Protein AF-A0A172EJN0-F1 (afdb_monomer_lite)

Foldseek 3Di:
DQEDQPDDDDPPDDDDDDDDDDDPPDDPSNRLSVCQQVVWPHDPDDDPCCVVDPVVVGGGHDRDDDD

Radius of gyration: 12.51 Å; chains: 1; bounding box: 31×18×33 Å

Organism: NCBI:txid202645

Secondary structure (DSSP, 8-state):
--B-TT----TTSPP------PPTT--HHHHHHHHHHHTTT--SS--GGGGGTTHHHH---B-----

Structure (mmCIF, N/CA/C/O backbone):
data_AF-A0A172EJN0-F1
#
_entry.id   AF-A0A172EJN0-F1
#
loop_
_atom_site.group_PDB
_atom_site.id
_atom_site.type_symbol
_atom_site.label_atom_id
_atom_site.label_alt_id
_atom_site.label_comp_id
_atom_site.label_asym_id
_atom_site.label_entity_id
_atom_site.label_seq_id
_atom_site.pdbx_PDB_ins_code
_atom_site.Cartn_x
_atom_site.Cartn_y
_atom_site.Cartn_z
_atom_site.occupancy
_atom_site.B_iso_or_equiv
_atom_site.auth_seq_id
_atom_site.auth_comp_id
_atom_site.auth_asym_id
_atom_site.auth_atom_id
_atom_site.pdbx_PDB_model_num
ATOM 1 N N . THR A 1 1 ? 1.961 7.845 -1.532 1.00 88.44 1 THR A N 1
ATOM 2 C CA . THR A 1 1 ? 1.320 7.022 -0.487 1.00 88.44 1 THR A CA 1
ATOM 3 C C . THR A 1 1 ? 0.832 5.716 -1.099 1.00 88.44 1 THR A C 1
ATOM 5 O O . THR A 1 1 ? 0.635 5.681 -2.312 1.00 88.44 1 THR A O 1
ATOM 8 N N . TYR A 1 2 ? 0.699 4.662 -0.289 1.00 97.62 2 TYR A N 1
ATOM 9 C CA . TYR A 1 2 ? 0.129 3.360 -0.669 1.00 97.62 2 TYR A CA 1
ATOM 10 C C . TYR A 1 2 ? -1.394 3.280 -0.424 1.00 97.62 2 TYR A C 1
ATOM 12 O O . TYR A 1 2 ? -2.024 2.307 -0.829 1.00 97.62 2 TYR A O 1
ATOM 20 N N . TYR A 1 3 ? -1.995 4.305 0.194 1.00 97.69 3 TYR A N 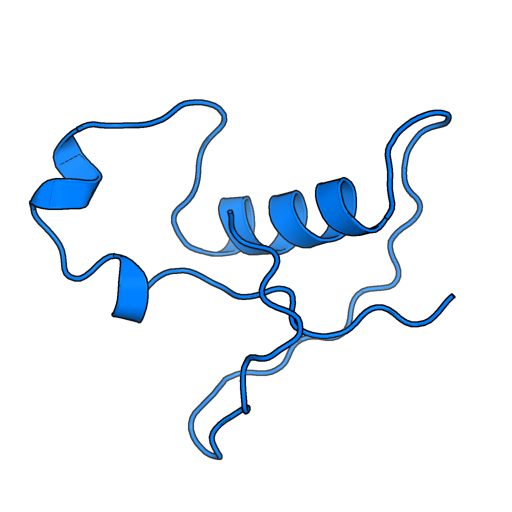1
ATOM 21 C CA . TYR A 1 3 ? -3.449 4.482 0.261 1.00 97.69 3 TYR A CA 1
ATOM 22 C C . TYR A 1 3 ? -3.947 5.217 -0.988 1.00 97.69 3 TYR A C 1
ATOM 24 O O . TYR A 1 3 ? -3.517 6.339 -1.260 1.00 97.69 3 TYR A O 1
ATOM 32 N N . THR A 1 4 ? -4.806 4.566 -1.767 1.00 97.25 4 THR A N 1
ATOM 33 C CA . THR A 1 4 ? -5.346 5.060 -3.043 1.00 97.25 4 THR A CA 1
ATOM 34 C C . THR A 1 4 ? -6.827 4.677 -3.153 1.00 97.25 4 THR A C 1
ATOM 36 O O . THR A 1 4 ? -7.138 3.690 -3.828 1.00 97.25 4 THR A O 1
ATOM 39 N N . PRO A 1 5 ? -7.735 5.393 -2.467 1.00 96.56 5 PRO A N 1
ATOM 40 C CA . PRO A 1 5 ? -9.146 5.011 -2.375 1.00 96.56 5 PRO A CA 1
ATOM 41 C C . PRO A 1 5 ? -9.910 5.110 -3.703 1.00 96.56 5 PRO A C 1
ATOM 43 O O . PRO A 1 5 ? -10.950 4.482 -3.868 1.00 96.56 5 PRO A O 1
ATOM 46 N N . GLU A 1 6 ? -9.387 5.850 -4.679 1.00 96.88 6 GLU A N 1
ATOM 47 C CA . GLU A 1 6 ? -9.960 5.975 -6.023 1.00 96.88 6 GLU A CA 1
ATOM 48 C C . GLU A 1 6 ? -9.461 4.892 -6.994 1.00 96.88 6 GLU A C 1
ATOM 50 O O . GLU A 1 6 ? -9.745 4.950 -8.189 1.00 96.88 6 GLU A O 1
ATOM 55 N N . TYR A 1 7 ? -8.662 3.929 -6.525 1.00 97.56 7 TYR A N 1
ATOM 56 C CA . TYR A 1 7 ? -8.144 2.881 -7.395 1.00 97.56 7 TYR A CA 1
ATOM 57 C C . TYR A 1 7 ? -9.245 1.905 -7.813 1.00 97.56 7 TYR A C 1
ATOM 59 O O . TYR A 1 7 ? -9.806 1.187 -6.987 1.00 97.56 7 TYR A O 1
ATOM 67 N N . GLU A 1 8 ? -9.486 1.825 -9.119 1.00 97.75 8 GLU A N 1
ATOM 68 C CA . GLU A 1 8 ? -10.327 0.790 -9.710 1.00 97.75 8 GLU A CA 1
ATOM 69 C C . GLU A 1 8 ? -9.539 -0.518 -9.847 1.00 97.75 8 GLU A C 1
ATOM 71 O O . GLU A 1 8 ? -8.553 -0.606 -10.589 1.00 97.75 8 GLU A O 1
ATOM 76 N N . THR A 1 9 ? -9.988 -1.541 -9.120 1.00 97.88 9 THR A N 1
ATOM 77 C CA . THR A 1 9 ? -9.431 -2.894 -9.185 1.00 97.88 9 THR A CA 1
ATOM 78 C C . THR A 1 9 ? -9.637 -3.512 -10.559 1.00 97.88 9 THR A C 1
ATOM 80 O O . THR A 1 9 ? -10.694 -3.353 -11.171 1.00 97.88 9 THR A O 1
ATOM 83 N N . LYS A 1 10 ? -8.652 -4.281 -11.013 1.00 97.88 10 LYS A N 1
ATOM 84 C CA . LYS A 1 10 ? -8.697 -5.021 -12.275 1.00 97.88 10 LYS A CA 1
ATOM 85 C C . LYS A 1 10 ? -8.920 -6.503 -12.012 1.00 97.88 10 LYS A C 1
ATOM 87 O O . LYS A 1 10 ? -8.474 -7.031 -10.999 1.00 97.88 10 LYS A O 1
ATOM 92 N N . ASP A 1 11 ? -9.480 -7.205 -12.992 1.00 98.44 11 ASP A N 1
ATOM 93 C CA . ASP A 1 11 ? -9.715 -8.658 -12.915 1.00 98.44 11 ASP A CA 1
ATOM 94 C C . ASP A 1 11 ? -8.433 -9.484 -12.722 1.00 98.44 11 ASP A C 1
ATOM 96 O O . ASP A 1 11 ? -8.473 -10.634 -12.292 1.00 98.44 11 ASP A O 1
ATOM 100 N N . THR A 1 12 ? -7.281 -8.910 -13.070 1.00 98.19 12 THR A N 1
ATOM 101 C CA . THR A 1 12 ? -5.968 -9.549 -12.933 1.00 98.19 12 THR A CA 1
ATOM 102 C C . THR A 1 12 ? -5.291 -9.285 -11.592 1.00 98.19 12 THR A C 1
ATOM 104 O O . THR A 1 12 ? -4.205 -9.817 -11.357 1.00 98.19 12 THR A O 1
ATOM 107 N N . ASP A 1 13 ? -5.862 -8.428 -10.747 1.00 98.25 13 ASP A N 1
ATOM 108 C CA . ASP A 1 13 ? -5.265 -8.084 -9.462 1.00 98.25 13 ASP A CA 1
ATOM 109 C C . ASP A 1 13 ? -5.484 -9.211 -8.445 1.00 98.25 13 ASP A C 1
ATOM 111 O O . ASP A 1 13 ? -6.518 -9.880 -8.423 1.00 98.25 13 ASP A O 1
ATOM 115 N N . ILE A 1 14 ? -4.506 -9.403 -7.559 1.00 98.38 14 ILE A N 1
ATOM 116 C CA . ILE A 1 14 ? -4.673 -10.267 -6.389 1.00 98.38 14 ILE A CA 1
ATOM 117 C C . ILE A 1 14 ? -5.238 -9.406 -5.264 1.00 98.38 14 ILE A C 1
ATOM 119 O O . ILE A 1 14 ? -4.583 -8.470 -4.805 1.00 98.38 14 ILE A O 1
ATOM 123 N N . LEU A 1 15 ? -6.447 -9.738 -4.813 1.00 98.31 15 LEU A N 1
ATOM 124 C CA . LEU A 1 15 ? -7.120 -9.033 -3.726 1.00 98.31 15 LEU A CA 1
ATOM 125 C C . LEU A 1 15 ? -6.878 -9.745 -2.392 1.00 98.31 15 LEU A C 1
ATOM 127 O O . LEU A 1 15 ? -6.978 -10.969 -2.299 1.00 98.31 15 LEU A O 1
ATOM 131 N N . ALA A 1 16 ? -6.593 -8.967 -1.349 1.00 98.31 16 ALA A N 1
ATOM 132 C CA . ALA A 1 16 ? -6.433 -9.453 0.015 1.00 98.31 16 ALA A CA 1
ATOM 133 C C . ALA A 1 16 ? -7.243 -8.576 0.975 1.00 98.31 16 ALA A C 1
ATOM 135 O O . ALA A 1 16 ? -7.147 -7.351 0.938 1.00 98.31 16 ALA A O 1
ATOM 136 N N . ALA A 1 17 ? -8.027 -9.215 1.844 1.00 98.06 17 ALA A N 1
ATOM 137 C CA . ALA A 1 17 ? -8.777 -8.548 2.899 1.00 98.06 17 ALA A CA 1
ATOM 138 C C . ALA A 1 17 ? -8.101 -8.816 4.247 1.00 98.06 17 ALA A C 1
ATOM 140 O O . ALA A 1 17 ? -7.873 -9.969 4.618 1.00 98.06 17 ALA A O 1
ATOM 141 N N . PHE A 1 18 ? -7.796 -7.752 4.986 1.00 98.06 18 PHE A N 1
ATOM 142 C CA . PHE A 1 18 ? -7.163 -7.834 6.298 1.00 98.06 18 PHE A CA 1
ATOM 143 C C . PHE A 1 18 ? -8.066 -7.207 7.353 1.00 98.06 18 PHE A C 1
ATOM 145 O O . PHE A 1 18 ? -8.553 -6.094 7.179 1.00 98.06 18 PHE A O 1
ATOM 152 N N . ARG A 1 19 ? -8.221 -7.888 8.492 1.00 98.19 19 ARG A N 1
ATOM 153 C CA . ARG A 1 19 ? -8.709 -7.250 9.715 1.00 98.19 19 ARG A CA 1
ATOM 154 C C . ARG A 1 19 ? -7.517 -6.645 10.440 1.00 98.19 19 ARG A C 1
ATOM 156 O O . ARG A 1 19 ? -6.711 -7.38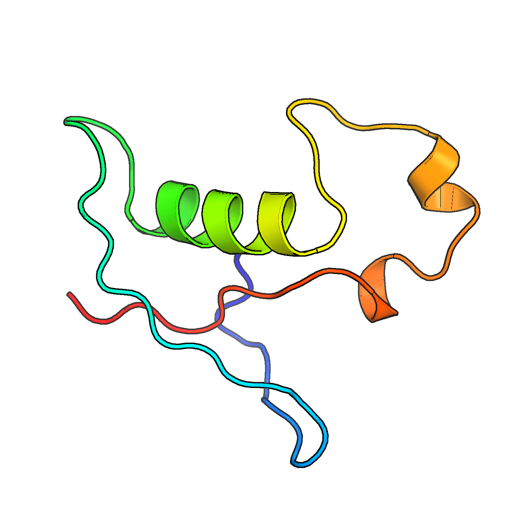0 11.010 1.00 98.19 19 ARG A O 1
ATOM 163 N N . VAL A 1 20 ? -7.416 -5.323 10.416 1.00 97.44 20 VAL A N 1
ATOM 164 C CA . VAL A 1 20 ? -6.323 -4.579 11.047 1.00 97.44 20 VAL A CA 1
ATOM 165 C C . VAL A 1 20 ? -6.834 -3.923 12.325 1.00 97.44 20 VAL A C 1
ATOM 167 O O . VAL A 1 20 ? -7.926 -3.368 12.354 1.00 97.44 20 VAL A O 1
ATOM 170 N N . THR A 1 21 ? -6.041 -3.981 13.392 1.00 97.94 21 THR A N 1
ATOM 171 C CA . THR A 1 21 ? -6.280 -3.215 14.621 1.00 97.94 21 THR A CA 1
ATOM 172 C C . THR A 1 21 ? -5.111 -2.251 14.797 1.00 97.94 21 THR A C 1
ATOM 174 O O . THR A 1 21 ? -4.052 -2.677 15.266 1.00 97.94 21 THR A O 1
ATOM 177 N N . PRO A 1 22 ? -5.252 -0.983 14.368 1.00 97.44 22 PRO A N 1
ATOM 178 C CA . PRO A 1 22 ? -4.203 0.011 14.542 1.00 97.44 22 PRO A CA 1
ATOM 179 C C . PRO A 1 22 ? -3.891 0.232 16.025 1.00 97.44 22 PRO A C 1
ATOM 181 O O . PRO A 1 22 ? -4.760 0.094 16.888 1.00 97.44 22 PRO A O 1
ATOM 184 N N . GLN A 1 23 ? -2.646 0.600 16.325 1.00 98.31 23 GLN A N 1
ATOM 185 C CA . GLN A 1 23 ? -2.296 1.068 17.666 1.00 98.31 23 GLN A CA 1
ATOM 186 C C . GLN A 1 23 ? -3.031 2.385 17.980 1.00 98.31 23 GLN A C 1
ATOM 188 O O . GLN A 1 23 ? -3.354 3.135 17.054 1.00 98.31 23 GLN A O 1
ATOM 193 N N . PRO A 1 24 ? -3.284 2.713 19.263 1.00 98.19 24 PRO A N 1
ATOM 194 C CA . PRO A 1 24 ? -3.914 3.977 19.634 1.00 98.19 24 PRO A CA 1
ATOM 195 C C . PRO A 1 24 ? -3.194 5.184 19.018 1.00 98.19 24 PRO A C 1
ATOM 197 O O . PRO A 1 24 ? -1.983 5.331 19.164 1.00 98.19 24 PRO A O 1
ATOM 200 N N . GLY A 1 25 ? -3.949 6.048 18.339 1.00 97.88 25 GLY A N 1
ATOM 201 C CA . GLY A 1 25 ? -3.418 7.238 17.666 1.00 97.88 25 GLY A CA 1
ATOM 202 C C . GLY A 1 25 ? -2.933 7.019 16.228 1.00 97.88 25 GLY A C 1
ATOM 203 O O . GLY A 1 25 ? -2.617 8.006 15.572 1.00 97.88 25 GLY A O 1
ATOM 204 N N . VAL A 1 26 ? -2.914 5.780 15.719 1.00 98.12 26 VAL A N 1
ATOM 205 C CA . VAL A 1 26 ? -2.593 5.489 14.311 1.00 98.12 26 VAL A CA 1
ATOM 206 C C . VAL A 1 26 ? -3.877 5.518 13.468 1.00 98.12 26 VAL A C 1
ATOM 208 O O . VAL A 1 26 ? -4.789 4.733 13.748 1.00 98.12 26 VAL A O 1
ATOM 211 N N . PRO A 1 27 ? -3.977 6.379 12.437 1.00 97.75 27 PRO A N 1
ATOM 212 C CA . PRO A 1 27 ? -5.129 6.402 11.538 1.00 97.75 27 PRO A CA 1
ATOM 213 C C . PRO A 1 27 ? -5.292 5.079 10.763 1.00 97.75 27 PRO A C 1
ATOM 215 O O . PRO A 1 27 ? -4.284 4.492 10.351 1.00 97.75 27 PRO A O 1
ATOM 218 N N . PRO A 1 28 ? -6.527 4.606 10.503 1.00 97.25 28 PRO A N 1
ATOM 219 C CA . PRO A 1 28 ? -6.764 3.417 9.681 1.00 97.25 28 PRO A CA 1
ATOM 220 C C . PRO A 1 28 ? -6.121 3.491 8.289 1.00 97.25 28 PRO A C 1
ATOM 222 O O . PRO A 1 28 ? -5.595 2.491 7.806 1.00 97.25 28 PRO A O 1
ATOM 225 N N . GLU A 1 29 ? -6.100 4.671 7.665 1.00 97.75 29 GLU A N 1
ATOM 226 C CA . GLU A 1 29 ? -5.497 4.910 6.350 1.00 97.75 29 GLU A CA 1
ATOM 227 C C . GLU A 1 29 ? -3.984 4.691 6.369 1.00 97.75 29 GLU A C 1
ATOM 229 O O . GLU A 1 29 ? -3.426 4.117 5.435 1.00 97.75 29 GLU A O 1
ATOM 234 N N . GLU A 1 30 ? -3.315 5.113 7.446 1.00 98.06 30 GLU A N 1
ATOM 235 C CA . GLU A 1 30 ? -1.880 4.898 7.630 1.00 98.06 30 GLU A CA 1
ATOM 236 C C . GLU A 1 30 ? -1.582 3.418 7.870 1.00 98.06 30 GLU A C 1
ATOM 238 O O . GLU A 1 30 ? -0.698 2.854 7.225 1.00 98.06 30 GLU A O 1
ATOM 243 N N . ALA A 1 31 ? -2.363 2.758 8.730 1.00 98.19 31 ALA A N 1
ATOM 244 C CA . ALA A 1 31 ? -2.211 1.331 8.990 1.00 98.19 31 ALA A CA 1
ATOM 245 C C . ALA A 1 31 ? -2.445 0.489 7.720 1.00 98.19 31 ALA A C 1
ATOM 247 O O . ALA A 1 31 ? -1.657 -0.407 7.413 1.00 98.19 31 ALA A O 1
ATOM 248 N N . GLY A 1 32 ? -3.488 0.803 6.945 1.00 97.94 32 GLY A N 1
ATOM 249 C CA . GLY A 1 32 ? -3.779 0.156 5.666 1.00 97.94 32 GLY A CA 1
ATOM 250 C C . GLY A 1 32 ? -2.693 0.410 4.618 1.00 97.94 32 GLY A C 1
ATOM 251 O O . GLY A 1 32 ? -2.250 -0.526 3.947 1.00 97.94 32 GLY A O 1
ATOM 252 N N . ALA A 1 33 ? -2.200 1.649 4.513 1.00 98.38 33 ALA A N 1
ATOM 253 C CA . ALA A 1 33 ? -1.080 1.987 3.639 1.00 98.38 33 ALA A CA 1
ATOM 254 C C . ALA A 1 33 ? 0.200 1.235 4.022 1.00 98.38 33 ALA A C 1
ATOM 256 O O . ALA A 1 33 ? 0.904 0.771 3.131 1.00 98.38 33 ALA A O 1
ATOM 257 N N . ALA A 1 34 ? 0.496 1.091 5.317 1.00 98.38 34 ALA A N 1
ATOM 258 C CA . ALA A 1 34 ? 1.675 0.378 5.799 1.00 98.38 34 ALA A CA 1
ATOM 259 C C . ALA A 1 34 ? 1.621 -1.115 5.448 1.00 98.38 34 ALA A C 1
ATOM 261 O O . ALA A 1 34 ? 2.603 -1.655 4.939 1.00 98.38 34 ALA A O 1
ATOM 262 N N . VAL A 1 35 ? 0.462 -1.765 5.630 1.00 98.44 35 VAL A N 1
ATOM 263 C CA . VAL A 1 35 ? 0.261 -3.157 5.192 1.00 98.44 35 VAL A CA 1
ATOM 264 C C . VAL A 1 35 ? 0.497 -3.277 3.687 1.00 98.44 35 VAL A C 1
ATOM 266 O O . VAL A 1 35 ? 1.253 -4.147 3.262 1.00 98.44 35 VAL A O 1
ATOM 269 N N . ALA A 1 36 ? -0.093 -2.395 2.875 1.00 98.44 36 ALA A N 1
ATOM 270 C CA . ALA A 1 36 ? 0.085 -2.414 1.423 1.00 98.44 36 ALA A CA 1
ATOM 271 C C . ALA A 1 36 ? 1.535 -2.131 0.989 1.00 98.44 36 ALA A C 1
ATOM 273 O O . ALA A 1 36 ? 1.994 -2.711 0.011 1.00 98.44 36 ALA A O 1
ATOM 274 N N . ALA A 1 37 ? 2.254 -1.266 1.707 1.00 98.44 37 ALA A N 1
ATOM 275 C CA . ALA A 1 37 ? 3.639 -0.917 1.417 1.00 98.44 37 ALA A CA 1
ATOM 276 C C . ALA A 1 37 ? 4.588 -2.094 1.660 1.00 98.44 37 ALA A C 1
ATOM 278 O O . ALA A 1 37 ? 5.245 -2.560 0.729 1.00 98.44 37 ALA A O 1
ATOM 279 N N . GLU A 1 38 ? 4.629 -2.597 2.893 1.00 98.50 38 GLU A N 1
ATOM 280 C CA . GLU A 1 38 ? 5.586 -3.621 3.339 1.00 98.50 38 GLU A CA 1
ATOM 281 C C . GLU A 1 38 ? 5.266 -5.020 2.781 1.00 98.50 38 GLU A C 1
ATOM 283 O O . GLU A 1 38 ? 6.127 -5.896 2.760 1.00 98.50 38 GLU A O 1
ATOM 288 N N . SER A 1 39 ? 4.041 -5.247 2.292 1.00 98.38 39 SER A N 1
ATOM 289 C CA . SER A 1 39 ? 3.677 -6.485 1.584 1.00 98.38 39 SER A CA 1
ATOM 290 C C . SER A 1 39 ? 3.953 -6.447 0.077 1.00 98.38 39 SER A C 1
ATOM 292 O O . SER A 1 39 ? 3.739 -7.456 -0.597 1.00 98.38 39 SER A O 1
ATOM 294 N N . SER A 1 40 ? 4.439 -5.322 -0.464 1.00 98.25 40 SER A N 1
ATOM 295 C CA . SER A 1 40 ? 4.797 -5.207 -1.880 1.00 98.25 40 SER A CA 1
ATOM 296 C C . SER A 1 40 ? 6.230 -4.718 -2.102 1.00 98.25 40 SER A C 1
ATOM 298 O O . SER A 1 40 ? 7.074 -5.471 -2.575 1.00 98.25 40 SER A O 1
ATOM 300 N N . THR A 1 41 ? 6.504 -3.443 -1.829 1.00 98.25 41 THR A N 1
ATOM 301 C CA . THR A 1 41 ? 7.663 -2.716 -2.384 1.00 98.25 41 THR A CA 1
ATOM 302 C C . THR A 1 41 ? 8.153 -1.574 -1.498 1.00 98.25 41 THR A C 1
ATOM 304 O O . THR A 1 41 ? 9.165 -0.959 -1.813 1.00 98.25 41 THR A O 1
ATOM 307 N N . GLY A 1 42 ? 7.421 -1.229 -0.441 1.00 97.56 42 GLY A N 1
ATOM 308 C CA . GLY A 1 42 ? 7.773 -0.150 0.470 1.00 97.56 42 GLY A CA 1
ATOM 309 C C . GLY A 1 42 ? 8.731 -0.608 1.561 1.00 97.56 42 GLY A C 1
ATOM 310 O O . GLY A 1 42 ? 8.848 -1.793 1.850 1.00 97.56 42 GLY A O 1
ATOM 311 N N . THR A 1 43 ? 9.404 0.365 2.163 1.00 97.69 43 THR A N 1
ATOM 312 C CA . THR A 1 43 ? 10.129 0.214 3.424 1.00 97.69 43 THR A CA 1
ATOM 313 C C . THR A 1 43 ? 9.931 1.485 4.258 1.00 97.69 43 THR A C 1
ATOM 315 O O . THR A 1 43 ? 9.282 2.434 3.810 1.00 97.69 43 THR A O 1
ATOM 318 N N . TRP A 1 44 ? 10.524 1.549 5.450 1.00 97.62 44 TRP A N 1
ATOM 319 C CA . TRP A 1 44 ? 10.350 2.636 6.422 1.00 97.62 44 TRP A CA 1
ATOM 320 C C . TRP A 1 44 ? 10.824 4.027 5.953 1.00 97.62 44 TRP A C 1
ATOM 322 O O . TRP A 1 44 ? 10.545 5.026 6.615 1.00 97.62 44 TRP A O 1
ATOM 332 N N . THR A 1 45 ? 11.555 4.117 4.839 1.00 97.56 45 THR A N 1
ATOM 333 C CA . THR A 1 45 ? 12.023 5.379 4.253 1.00 97.56 45 THR A CA 1
ATOM 334 C C . THR A 1 45 ? 12.021 5.318 2.728 1.00 97.56 45 THR A C 1
ATOM 336 O O . THR A 1 45 ? 12.106 4.243 2.136 1.00 97.56 45 THR A O 1
ATOM 339 N N . THR A 1 46 ? 11.951 6.479 2.080 1.00 96.62 46 THR A N 1
ATOM 340 C CA . THR A 1 46 ? 12.056 6.583 0.621 1.00 96.62 46 THR A CA 1
ATOM 341 C C . THR A 1 46 ? 13.440 6.146 0.153 1.00 96.62 46 THR A C 1
ATOM 343 O O . THR A 1 46 ? 14.458 6.560 0.713 1.00 96.62 46 THR A O 1
ATOM 346 N N . VAL A 1 47 ? 13.487 5.376 -0.932 1.00 97.75 47 VAL A N 1
ATOM 347 C CA . VAL A 1 47 ? 14.735 4.940 -1.563 1.00 97.75 47 VAL A CA 1
ATOM 348 C C . VAL A 1 47 ? 14.795 5.429 -3.006 1.00 97.75 47 VAL A C 1
ATOM 350 O O . VAL A 1 47 ? 13.837 5.333 -3.764 1.00 97.75 47 VAL A O 1
ATOM 353 N N . TRP A 1 48 ? 15.940 5.975 -3.421 1.00 98.19 48 TRP A N 1
ATOM 354 C CA . TRP A 1 48 ? 16.092 6.540 -4.771 1.00 98.19 48 TRP A CA 1
ATOM 355 C C . TRP A 1 48 ? 15.952 5.484 -5.880 1.00 98.19 48 TRP A C 1
ATOM 357 O O . TRP A 1 48 ? 15.597 5.810 -7.013 1.00 98.19 48 TRP A O 1
ATOM 367 N N . THR A 1 49 ? 16.215 4.217 -5.551 1.00 97.94 49 THR A N 1
ATOM 368 C CA . THR A 1 49 ? 16.111 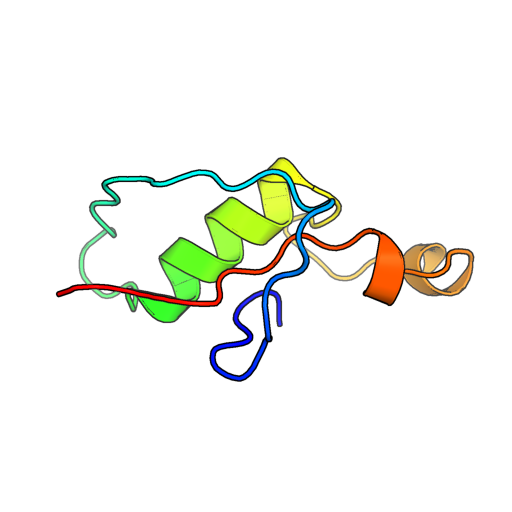3.075 -6.465 1.00 97.94 49 THR A CA 1
ATOM 369 C C . THR A 1 49 ? 14.689 2.833 -6.960 1.00 97.94 49 THR A C 1
ATOM 371 O O . THR A 1 49 ? 14.520 2.192 -7.994 1.00 97.94 49 THR A O 1
ATOM 374 N N . ASP A 1 50 ? 13.678 3.405 -6.303 1.00 97.06 50 ASP A N 1
ATOM 375 C CA . ASP A 1 50 ? 12.300 3.430 -6.799 1.00 97.06 50 ASP A CA 1
ATOM 376 C C . ASP A 1 50 ? 12.218 4.011 -8.219 1.00 97.06 50 ASP A C 1
ATOM 378 O O . ASP A 1 50 ? 11.474 3.499 -9.057 1.00 97.06 50 ASP A O 1
ATOM 382 N N . GLY A 1 51 ? 13.047 5.019 -8.527 1.00 97.56 51 GLY A N 1
ATOM 383 C CA . GLY A 1 51 ? 13.121 5.660 -9.845 1.00 97.56 51 GLY A CA 1
ATOM 384 C C . GLY A 1 51 ? 13.723 4.790 -10.955 1.00 97.56 51 GLY A C 1
ATOM 385 O O . GLY A 1 51 ? 13.676 5.178 -12.120 1.00 97.56 51 GLY A O 1
ATOM 386 N N . LEU A 1 52 ? 14.276 3.620 -10.621 1.00 98.31 52 LEU A N 1
ATOM 387 C CA . LEU A 1 52 ? 14.802 2.654 -11.592 1.00 98.31 52 LEU A CA 1
ATOM 388 C C . LEU A 1 52 ? 13.749 1.641 -12.057 1.00 98.31 52 LEU A C 1
ATOM 390 O O . LEU A 1 52 ? 14.028 0.818 -12.928 1.00 98.31 52 LEU A O 1
ATOM 394 N N . THR A 1 53 ? 12.547 1.673 -11.480 1.00 97.62 53 THR A N 1
ATOM 395 C CA . THR A 1 53 ? 11.472 0.726 -11.784 1.00 97.62 53 THR A CA 1
ATOM 396 C C . THR A 1 53 ? 10.172 1.457 -12.102 1.00 97.62 53 THR A C 1
ATOM 398 O O . THR A 1 53 ? 9.989 2.630 -11.781 1.00 97.62 53 THR A O 1
ATOM 401 N N . SER A 1 54 ? 9.218 0.759 -12.717 1.00 97.25 54 SER A N 1
ATOM 402 C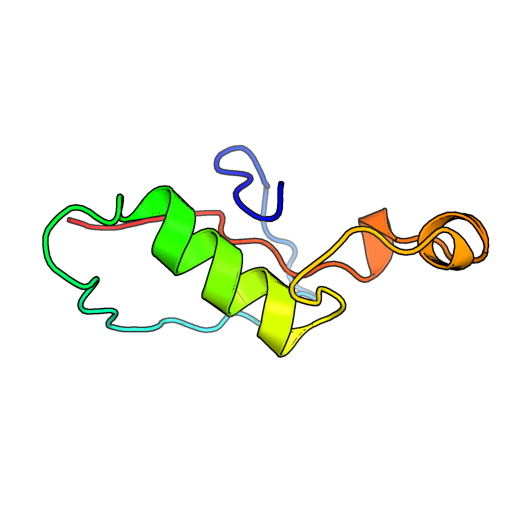 CA . SER A 1 54 ? 7.847 1.259 -12.845 1.00 97.25 54 SER A CA 1
ATOM 403 C C . SER A 1 54 ? 7.106 1.118 -11.512 1.00 97.25 54 SER A C 1
ATOM 405 O O . SER A 1 54 ? 6.188 0.307 -11.414 1.00 97.25 54 SER A O 1
ATOM 407 N N . LEU A 1 55 ? 7.505 1.873 -10.481 1.00 96.31 55 LEU A N 1
ATOM 408 C CA . LEU A 1 55 ? 6.977 1.731 -9.117 1.00 96.31 55 LEU A CA 1
ATOM 409 C C . LEU A 1 55 ? 5.445 1.754 -9.075 1.00 96.31 55 LEU A C 1
ATOM 411 O O . LEU A 1 55 ? 4.840 0.959 -8.364 1.00 96.31 55 LEU A O 1
ATOM 415 N N . ASP A 1 56 ? 4.799 2.606 -9.877 1.00 94.25 56 ASP A N 1
ATOM 416 C CA . ASP A 1 56 ? 3.335 2.648 -9.915 1.00 94.25 56 ASP A CA 1
ATOM 417 C C . ASP A 1 56 ? 2.717 1.305 -10.340 1.00 94.25 56 ASP A C 1
ATOM 419 O O . ASP A 1 56 ? 1.683 0.913 -9.816 1.00 94.25 56 ASP A O 1
ATOM 423 N N . ARG A 1 57 ? 3.375 0.529 -11.207 1.00 96.06 57 ARG A N 1
ATOM 424 C CA . ARG A 1 57 ? 2.916 -0.820 -11.564 1.00 96.06 57 ARG A CA 1
ATOM 425 C C . ARG A 1 57 ? 3.047 -1.806 -10.400 1.00 96.06 57 ARG A C 1
ATOM 427 O O . ARG A 1 57 ? 2.162 -2.638 -10.243 1.00 96.06 57 ARG A O 1
ATOM 434 N N . TYR A 1 58 ? 4.142 -1.744 -9.644 1.00 97.19 58 TYR A N 1
ATOM 435 C CA . TYR A 1 58 ? 4.516 -2.787 -8.679 1.00 97.19 58 TYR A CA 1
ATOM 436 C C . TYR A 1 58 ? 4.081 -2.512 -7.240 1.00 97.19 58 TYR A C 1
ATOM 438 O O . TYR A 1 58 ? 4.022 -3.444 -6.441 1.00 97.19 58 TYR A O 1
ATOM 446 N N . LYS A 1 59 ? 3.753 -1.263 -6.902 1.00 97.56 59 LYS A N 1
ATOM 447 C CA . LYS A 1 59 ? 3.260 -0.926 -5.569 1.00 97.56 59 LYS A CA 1
ATOM 448 C C . LYS A 1 59 ? 1.891 -1.563 -5.304 1.00 97.56 59 LYS A C 1
ATOM 450 O O . LYS A 1 59 ? 0.989 -1.498 -6.145 1.00 97.56 59 LYS A O 1
ATOM 455 N N . GLY A 1 60 ? 1.730 -2.128 -4.112 1.00 97.94 60 GLY A N 1
ATOM 456 C CA . GLY A 1 60 ? 0.441 -2.499 -3.548 1.00 97.94 60 GLY A CA 1
ATOM 457 C C . GLY A 1 60 ? -0.433 -1.266 -3.326 1.00 97.94 60 GLY A C 1
ATOM 458 O O . GLY A 1 60 ? 0.035 -0.124 -3.372 1.00 97.94 60 GLY A O 1
ATOM 459 N N . ARG A 1 61 ? -1.732 -1.488 -3.125 1.00 98.38 61 ARG A N 1
ATOM 460 C CA . ARG A 1 61 ? -2.717 -0.414 -2.971 1.00 98.38 61 ARG A CA 1
ATOM 461 C C . ARG A 1 61 ? -3.728 -0.777 -1.896 1.00 98.38 61 ARG A C 1
ATOM 463 O O . ARG A 1 61 ? -4.438 -1.769 -2.025 1.00 98.38 61 ARG A O 1
ATOM 470 N N . CYS A 1 62 ? -3.816 0.045 -0.859 1.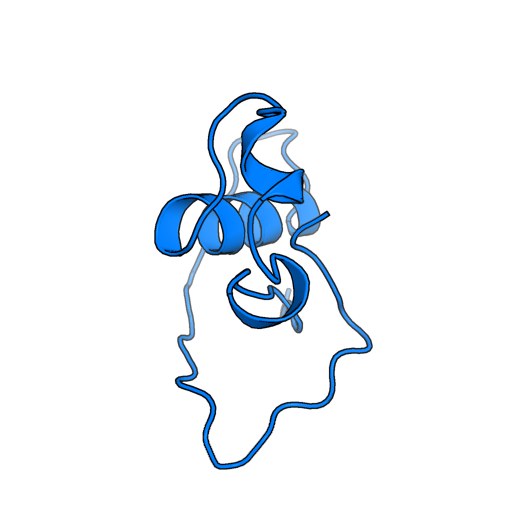00 98.38 62 CYS A N 1
ATOM 471 C CA . CYS A 1 62 ? -4.965 0.056 0.035 1.00 98.38 62 CYS A CA 1
ATOM 472 C C . CYS A 1 62 ? -6.028 0.954 -0.607 1.00 98.38 62 CYS A C 1
ATOM 474 O O . CYS A 1 62 ? -5.855 2.171 -0.655 1.00 98.38 62 CYS A O 1
ATOM 476 N N . TYR A 1 63 ? -7.072 0.349 -1.176 1.00 97.88 63 TYR A N 1
ATOM 477 C CA . TYR A 1 63 ? -8.092 1.058 -1.962 1.00 97.88 63 TYR A CA 1
ATOM 478 C C . TYR A 1 63 ? -9.453 1.154 -1.263 1.00 97.88 63 TYR A C 1
ATOM 480 O O . TYR A 1 63 ? -10.317 1.907 -1.691 1.00 97.88 63 TYR A O 1
ATOM 488 N N . HIS A 1 64 ? -9.663 0.402 -0.184 1.00 97.94 64 HIS A N 1
ATOM 489 C CA . HIS A 1 64 ? -10.908 0.425 0.569 1.00 97.94 64 HIS A CA 1
ATOM 490 C C . HIS A 1 64 ? -10.640 0.106 2.038 1.00 97.94 64 HIS A C 1
ATOM 492 O O . HIS A 1 64 ? -9.820 -0.761 2.343 1.00 97.94 64 HIS A O 1
ATOM 498 N N . ILE A 1 65 ? -11.331 0.813 2.932 1.00 97.50 65 ILE A N 1
ATOM 499 C CA . ILE A 1 65 ? -11.308 0.587 4.377 1.00 97.50 65 ILE A CA 1
ATOM 500 C C . ILE A 1 65 ? -12.759 0.608 4.852 1.00 97.50 65 ILE A C 1
ATOM 502 O O . ILE A 1 65 ? -13.457 1.607 4.681 1.00 97.50 65 ILE A O 1
ATOM 506 N N . GLU A 1 66 ? -13.193 -0.506 5.432 1.00 95.62 66 GLU A N 1
ATOM 507 C CA . GLU A 1 66 ? -14.4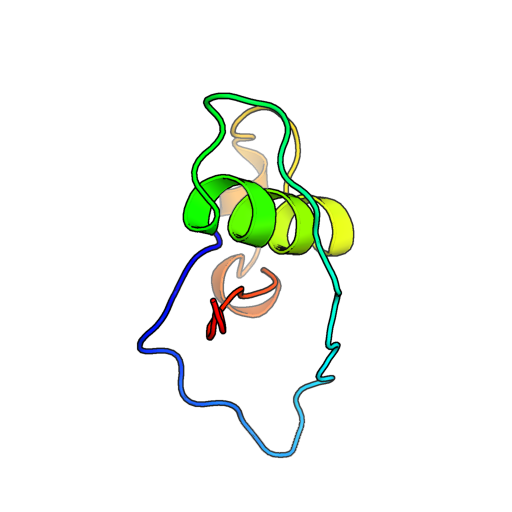60 -0.600 6.153 1.00 95.62 66 GLU A CA 1
ATOM 508 C C . GLU A 1 66 ? -14.214 -0.279 7.644 1.00 95.62 66 GLU A C 1
ATOM 510 O O . GLU A 1 66 ? -13.201 -0.748 8.179 1.00 95.62 66 GLU A O 1
ATOM 515 N N . PRO A 1 67 ? -15.072 0.533 8.299 1.00 88.56 67 PRO A N 1
ATOM 516 C CA . PRO A 1 67 ? -14.967 0.846 9.729 1.00 88.56 67 PRO A CA 1
ATOM 517 C C . PRO A 1 67 ? -15.143 -0.350 10.674 1.00 88.56 67 PRO A C 1
ATOM 519 O O . PRO A 1 67 ? -15.992 -1.225 10.392 1.00 88.56 67 PRO A O 1
#

InterPro domains:
  IPR017443 Ribulose bisphosphate carboxylase, large subunit, ferrodoxin-like N-terminal [PF02788] (2-66)
  IPR033966 RuBisCO [PTHR42704] (6-66)
  IPR036422 RuBisCO large subunit, N-terminal domain superfamily [G3DSA:3.30.70.150] (1-67)
  IPR036422 RuBisCO large subunit, N-terminal domain superfamily [SSF54966] (1-67)

Sequence (67 aa):
TYYTPEYETKDTDILAAFRVTPQPGVPPEEAGAAVAAESSTGTWTTVWTDGLTSLDRYKGRCYHIEP

pLDDT: mean 97.46, std 1.73, range [88.44, 98.5]